Protein AF-A0A9W8K0U8-F1 (afdb_monomer_lite)

Foldseek 3Di:
DDDPHDAAEDDPPPDDDDDDDDDDPDVVVVVVVDVVLPPQWDKDKDWDFDQDPVVNDTDTDIDIDTHGPDDPVNGDDDDDDPVVVPDDDDDD

Sequence (92 aa):
MWGPYPALIKAPEELTMHGMIFLVMHEDELKRLIRYETENYRLEQTEITAFYSELSESTILPGYAFVWNGYPEVLQEGAFDPTQFKQGHGSG

Radius of gyration: 15.04 Å; chains: 1; bounding box: 35×39×35 Å

pLDDT: mean 72.83, std 13.89, range [36.41, 90.62]

Secondary structure (DSSP, 8-state):
-BSSSB------TT-----------SHHHHHHHHHHHTTTEEEEEEEEEEEETTTTEEEEEEEEEEEE-S-GGGPBP----GGGGG------

Organism: NCBI:txid84603

Structure (mmCIF, N/CA/C/O backbone):
data_AF-A0A9W8K0U8-F1
#
_entry.id   AF-A0A9W8K0U8-F1
#
loop_
_atom_site.group_PDB
_atom_site.id
_atom_site.type_symbol
_atom_site.label_atom_id
_atom_site.label_alt_id
_atom_site.label_comp_id
_atom_site.label_asym_id
_atom_site.label_entity_id
_atom_site.label_seq_id
_atom_site.pdbx_PDB_ins_code
_atom_site.Cartn_x
_atom_site.Cartn_y
_atom_site.Cartn_z
_atom_site.occupancy
_atom_site.B_iso_or_equiv
_atom_site.auth_seq_id
_atom_site.auth_comp_id
_atom_site.auth_asym_id
_atom_site.auth_atom_id
_atom_site.pdbx_PDB_model_num
ATOM 1 N N . MET A 1 1 ? 0.559 -6.037 13.622 1.00 55.75 1 MET A N 1
ATOM 2 C CA . MET A 1 1 ? -0.308 -6.864 14.493 1.00 55.75 1 MET A CA 1
ATOM 3 C C . MET A 1 1 ? -0.950 -7.954 13.645 1.00 55.75 1 MET A C 1
ATOM 5 O O . MET A 1 1 ? -0.995 -7.797 12.428 1.00 55.75 1 MET A O 1
ATOM 9 N N . TRP A 1 2 ? -1.384 -9.060 14.245 1.00 50.47 2 TRP A N 1
ATOM 10 C CA . TRP A 1 2 ? -1.763 -10.274 13.516 1.00 50.47 2 TRP A CA 1
ATOM 11 C C . TRP A 1 2 ? -3.202 -10.697 13.795 1.00 50.47 2 TRP A C 1
ATOM 13 O O . TRP A 1 2 ? -3.594 -10.833 14.949 1.00 50.47 2 TRP A O 1
ATOM 23 N N . GLY A 1 3 ? -3.967 -10.936 12.730 1.00 55.56 3 GLY A N 1
ATOM 24 C CA . GLY A 1 3 ? -5.121 -11.840 12.749 1.00 55.56 3 GLY A CA 1
ATOM 25 C C . GLY A 1 3 ? -4.685 -13.218 12.216 1.00 55.56 3 GLY A C 1
ATOM 26 O O . GLY A 1 3 ? -3.559 -13.632 12.488 1.00 55.56 3 GLY A O 1
ATOM 27 N N . PRO A 1 4 ? -5.488 -13.923 11.392 1.00 55.31 4 PRO A N 1
ATOM 28 C CA . PRO A 1 4 ? -5.009 -15.103 10.653 1.00 55.31 4 PRO A CA 1
ATOM 29 C C . PRO A 1 4 ? -3.940 -14.766 9.591 1.00 55.31 4 PRO A C 1
ATOM 31 O O . PRO A 1 4 ? -3.246 -15.659 9.115 1.00 55.31 4 PRO A O 1
ATOM 34 N N . TYR A 1 5 ? -3.795 -13.483 9.243 1.00 63.03 5 TYR A N 1
ATOM 35 C CA . TYR A 1 5 ? -2.782 -12.939 8.338 1.00 63.03 5 TYR A CA 1
ATOM 36 C C . TYR A 1 5 ? -2.196 -11.639 8.927 1.00 63.03 5 TYR A C 1
ATOM 38 O O . TYR A 1 5 ? -2.831 -11.025 9.798 1.00 63.03 5 TYR A O 1
ATOM 46 N N . PRO A 1 6 ? -0.996 -11.203 8.492 1.00 68.56 6 PRO A N 1
ATOM 47 C CA . PRO A 1 6 ? -0.422 -9.930 8.919 1.00 68.56 6 PRO A CA 1
ATOM 48 C C . PRO A 1 6 ? -1.352 -8.766 8.553 1.00 68.56 6 PRO A C 1
ATOM 50 O O . PRO A 1 6 ? -1.833 -8.687 7.425 1.00 68.56 6 PRO A O 1
ATOM 53 N N . ALA A 1 7 ? -1.587 -7.845 9.488 1.00 77.31 7 ALA A N 1
ATOM 54 C 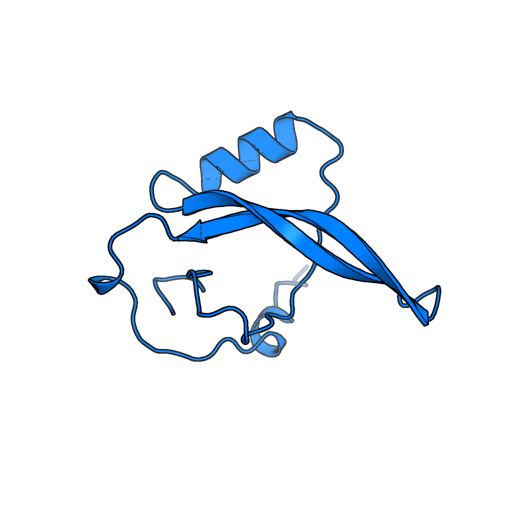CA . ALA A 1 7 ? -2.399 -6.656 9.254 1.00 77.31 7 ALA A CA 1
ATOM 55 C C . ALA A 1 7 ? -1.555 -5.383 9.396 1.00 77.31 7 ALA A C 1
ATOM 57 O O . ALA A 1 7 ? -0.869 -5.184 10.409 1.00 77.31 7 ALA A O 1
ATOM 58 N N . LEU A 1 8 ? -1.630 -4.509 8.385 1.00 80.12 8 LEU A N 1
ATOM 59 C CA . LEU A 1 8 ? -1.051 -3.173 8.447 1.00 80.12 8 LEU A CA 1
ATOM 60 C C . LEU A 1 8 ? -1.953 -2.294 9.316 1.00 80.12 8 LEU A C 1
ATOM 62 O O . LEU A 1 8 ? -3.114 -2.062 8.985 1.00 80.12 8 LEU A O 1
ATOM 66 N N . ILE A 1 9 ? -1.423 -1.824 10.440 1.00 79.69 9 ILE A N 1
ATOM 67 C CA . ILE A 1 9 ? -2.112 -0.904 11.347 1.00 79.69 9 ILE A CA 1
ATOM 68 C C . ILE A 1 9 ? -1.479 0.477 11.240 1.00 79.69 9 ILE A C 1
ATOM 70 O O . ILE A 1 9 ? -0.280 0.593 10.982 1.00 79.69 9 ILE A O 1
ATOM 74 N N . LYS A 1 10 ? -2.269 1.528 11.469 1.00 74.50 10 LYS A N 1
ATOM 75 C CA . LYS A 1 10 ? -1.702 2.868 11.622 1.00 74.50 10 LYS A CA 1
ATOM 76 C C . LYS A 1 10 ? -0.795 2.893 12.843 1.00 74.50 10 LYS A C 1
ATOM 78 O O . LYS A 1 10 ? -1.219 2.524 13.936 1.00 74.50 10 LYS A O 1
ATOM 83 N N . ALA A 1 11 ? 0.428 3.349 12.638 1.00 71.19 11 ALA A N 1
ATOM 84 C CA . ALA A 1 11 ? 1.405 3.570 13.685 1.00 71.19 11 ALA A CA 1
ATOM 85 C C . ALA A 1 11 ? 1.849 5.044 13.661 1.00 71.19 11 ALA A C 1
ATOM 87 O O . ALA A 1 11 ? 1.615 5.725 12.658 1.00 71.19 11 ALA A O 1
ATOM 88 N N . PRO A 1 12 ? 2.458 5.556 14.744 1.00 71.06 12 PRO A N 1
ATOM 89 C CA . PRO A 1 12 ? 3.151 6.841 14.711 1.00 71.06 12 PRO A CA 1
ATOM 90 C C . PRO A 1 12 ? 4.178 6.879 13.567 1.00 71.06 12 PRO A C 1
ATOM 92 O O . PRO A 1 12 ? 4.737 5.840 13.215 1.00 71.06 12 PRO A O 1
ATOM 95 N N . GLU A 1 13 ? 4.419 8.068 13.007 1.00 63.69 13 GLU A N 1
ATOM 96 C CA . GLU A 1 13 ? 5.130 8.322 11.733 1.00 63.69 13 GLU A CA 1
ATOM 97 C C . GLU A 1 13 ? 6.560 7.745 11.626 1.00 63.69 13 GLU A C 1
ATOM 99 O O . GLU A 1 13 ? 7.152 7.741 10.552 1.00 63.69 13 GLU A O 1
ATOM 104 N N . GLU A 1 14 ? 7.121 7.211 12.708 1.00 65.06 14 GLU A N 1
ATOM 105 C CA . GLU A 1 14 ? 8.514 6.758 12.797 1.00 65.06 14 GLU A CA 1
ATOM 106 C C . GLU A 1 14 ? 8.724 5.284 12.397 1.00 65.06 14 GLU A C 1
ATOM 108 O O . GLU A 1 14 ? 9.859 4.806 12.363 1.00 65.06 14 GLU A O 1
ATOM 113 N N . LEU A 1 15 ? 7.658 4.541 12.078 1.00 72.69 15 LEU A N 1
ATOM 114 C CA . LEU A 1 15 ? 7.746 3.118 11.737 1.00 72.69 15 LEU A CA 1
ATOM 115 C C . LEU A 1 15 ? 7.602 2.880 10.230 1.00 72.69 15 LEU A C 1
ATOM 117 O O . LEU A 1 15 ? 6.526 3.019 9.653 1.00 72.69 15 LEU A O 1
ATOM 121 N N . THR A 1 16 ? 8.701 2.459 9.598 1.00 75.31 16 THR A N 1
ATOM 122 C CA . THR A 1 16 ? 8.726 2.047 8.186 1.00 75.31 16 THR A CA 1
ATOM 123 C C . THR A 1 16 ? 8.488 0.544 8.058 1.00 75.31 16 THR A C 1
ATOM 125 O O . THR A 1 16 ? 9.114 -0.256 8.752 1.00 75.31 16 THR A O 1
ATOM 128 N N . MET A 1 17 ? 7.612 0.150 7.132 1.00 78.69 17 MET A N 1
ATOM 129 C CA . MET A 1 17 ? 7.359 -1.249 6.781 1.00 78.69 17 MET A CA 1
ATOM 130 C C . MET A 1 17 ? 8.015 -1.590 5.443 1.00 78.69 17 MET A C 1
ATOM 132 O O . MET A 1 17 ? 7.804 -0.903 4.446 1.00 78.69 17 MET A O 1
ATOM 136 N N . HIS A 1 18 ? 8.773 -2.686 5.406 1.00 82.75 18 HIS A N 1
ATOM 137 C CA . HIS A 1 18 ? 9.318 -3.230 4.164 1.00 82.75 18 HIS A CA 1
ATOM 138 C C . HIS A 1 18 ? 8.362 -4.264 3.568 1.00 82.75 18 HIS A C 1
ATOM 140 O O . HIS A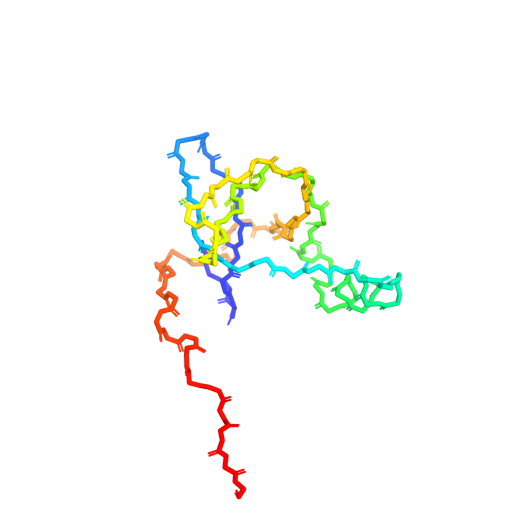 1 18 ? 7.863 -5.145 4.271 1.00 82.75 18 HIS A O 1
ATOM 146 N N . GLY A 1 19 ? 8.134 -4.177 2.260 1.00 84.06 19 GLY A N 1
ATOM 147 C CA . GLY A 1 19 ? 7.231 -5.066 1.540 1.00 84.06 19 GLY A CA 1
ATOM 148 C C . GLY A 1 19 ? 7.537 -5.115 0.049 1.00 84.06 19 GLY A C 1
ATOM 149 O O . GLY A 1 19 ? 8.612 -4.714 -0.395 1.00 84.06 19 GLY A O 1
ATOM 150 N N . MET A 1 20 ? 6.578 -5.621 -0.720 1.00 82.50 20 MET A N 1
ATOM 151 C CA . MET A 1 20 ? 6.622 -5.638 -2.180 1.00 82.50 20 MET A CA 1
ATOM 152 C C . MET A 1 20 ? 5.488 -4.783 -2.734 1.00 82.50 20 MET A C 1
ATOM 154 O O . MET A 1 20 ? 4.400 -4.744 -2.160 1.00 82.50 20 MET A O 1
ATOM 158 N N . ILE A 1 21 ? 5.750 -4.121 -3.856 1.00 84.31 21 ILE A N 1
ATOM 159 C CA . ILE A 1 21 ? 4.747 -3.367 -4.603 1.00 84.31 21 ILE A CA 1
ATOM 160 C C . ILE A 1 21 ? 4.271 -4.179 -5.801 1.00 84.31 21 ILE A C 1
ATOM 162 O O . ILE A 1 21 ? 5.052 -4.886 -6.436 1.00 84.31 21 ILE A O 1
ATOM 166 N N . PHE A 1 22 ? 2.991 -4.047 -6.121 1.00 83.62 22 PHE A N 1
ATOM 167 C CA . PHE A 1 22 ? 2.402 -4.598 -7.332 1.00 83.62 22 PHE A CA 1
ATOM 168 C C . PHE A 1 22 ? 1.764 -3.462 -8.126 1.00 83.62 22 PHE A C 1
ATOM 170 O O . PHE A 1 22 ? 0.956 -2.702 -7.590 1.00 83.62 22 PHE A O 1
ATOM 177 N N . LEU A 1 23 ? 2.141 -3.342 -9.399 1.00 84.56 23 LEU A N 1
ATOM 178 C CA . LEU A 1 23 ? 1.530 -2.381 -10.305 1.00 84.56 23 LEU A CA 1
ATOM 179 C C . LEU A 1 23 ? 0.218 -2.964 -10.827 1.00 84.56 23 LEU A C 1
ATOM 181 O O . LEU A 1 23 ? 0.220 -3.932 -11.582 1.00 84.56 23 LEU A O 1
ATOM 185 N N . VAL A 1 24 ? -0.893 -2.354 -10.428 1.00 82.69 24 VAL A N 1
ATOM 186 C CA . VAL A 1 24 ? -2.215 -2.712 -10.936 1.00 82.69 24 VAL A CA 1
ATOM 187 C C . VAL A 1 24 ? -2.397 -2.090 -12.318 1.00 82.69 24 VAL A C 1
ATOM 189 O O . VAL A 1 24 ? -2.412 -0.867 -12.449 1.00 82.69 24 VAL A O 1
ATOM 192 N N . MET A 1 25 ? -2.532 -2.930 -13.342 1.00 83.56 25 MET A N 1
ATOM 193 C CA . MET A 1 25 ? -2.654 -2.487 -14.736 1.00 83.56 25 MET A CA 1
ATOM 194 C C . MET A 1 25 ? -4.118 -2.385 -15.169 1.00 83.56 25 MET A C 1
ATOM 196 O O . MET A 1 25 ? -4.448 -1.606 -16.066 1.00 83.56 25 MET A O 1
ATOM 200 N N . HIS A 1 26 ? -5.003 -3.152 -14.523 1.00 85.31 26 HIS A N 1
ATOM 201 C CA . HIS A 1 26 ? -6.418 -3.219 -14.8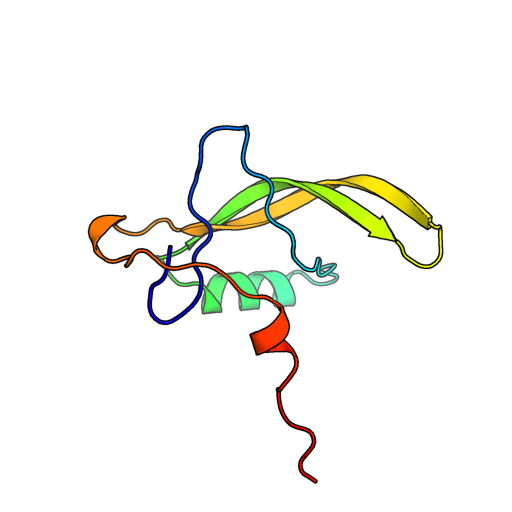67 1.00 85.31 26 HIS A CA 1
ATOM 202 C C . HIS A 1 26 ? -7.323 -3.013 -13.650 1.00 85.31 26 HIS A C 1
ATOM 204 O O . HIS A 1 26 ? -7.089 -3.540 -12.565 1.00 85.31 26 HIS A O 1
ATOM 210 N N . GLU A 1 27 ? -8.428 -2.293 -13.844 1.00 81.94 27 GLU A N 1
ATOM 211 C CA . GLU A 1 27 ? -9.400 -2.018 -12.777 1.00 81.94 27 GLU A CA 1
ATOM 212 C C . GLU A 1 27 ? -10.015 -3.303 -12.189 1.00 81.94 27 GLU A C 1
ATOM 214 O O . GLU A 1 27 ? -10.335 -3.361 -11.002 1.00 81.94 27 GLU A O 1
ATOM 219 N N . ASP A 1 28 ? -10.136 -4.362 -12.992 1.00 82.62 28 ASP A N 1
ATOM 220 C CA . ASP A 1 28 ? -10.647 -5.659 -12.538 1.00 82.62 28 ASP A CA 1
ATOM 221 C C . ASP A 1 28 ? -9.716 -6.342 -11.524 1.00 82.62 28 ASP A C 1
ATOM 223 O O . ASP A 1 28 ? -10.189 -7.027 -10.613 1.00 82.62 28 ASP A O 1
ATOM 227 N N . GLU A 1 29 ? -8.404 -6.113 -11.622 1.00 78.06 29 GLU A N 1
ATOM 228 C CA . GLU A 1 29 ? -7.430 -6.581 -10.632 1.00 78.06 29 GLU A CA 1
ATOM 229 C C . GLU A 1 29 ? -7.640 -5.845 -9.304 1.00 78.06 29 GLU A C 1
ATOM 231 O O . GLU A 1 29 ? -7.707 -6.483 -8.253 1.00 78.06 29 GLU A O 1
ATOM 236 N N . LEU A 1 30 ? -7.858 -4.523 -9.348 1.00 78.06 30 LEU A N 1
ATOM 237 C CA . LEU A 1 30 ? -8.167 -3.726 -8.157 1.00 78.06 30 LEU A CA 1
ATOM 238 C C . LEU A 1 30 ? -9.479 -4.170 -7.503 1.00 78.06 30 LEU A C 1
ATOM 240 O O . LEU A 1 30 ? -9.531 -4.384 -6.293 1.00 78.06 30 LEU A O 1
ATOM 244 N N . LYS A 1 31 ? -10.538 -4.360 -8.296 1.00 78.62 31 LYS A N 1
ATOM 245 C CA . LYS A 1 31 ? -11.838 -4.857 -7.815 1.00 78.62 31 LYS A CA 1
ATOM 246 C C . LYS A 1 31 ? -11.704 -6.218 -7.145 1.00 78.62 31 LYS A C 1
ATOM 248 O O . LYS A 1 31 ? -12.344 -6.471 -6.123 1.00 78.62 31 LYS A O 1
ATOM 253 N N . ARG A 1 32 ? -10.868 -7.096 -7.704 1.00 79.56 32 ARG A N 1
ATOM 254 C CA . ARG A 1 32 ? -10.590 -8.409 -7.127 1.00 79.56 32 ARG A CA 1
ATOM 255 C C . ARG A 1 32 ? -9.853 -8.286 -5.794 1.00 79.56 32 ARG A C 1
ATOM 257 O O . ARG A 1 32 ? -10.266 -8.948 -4.847 1.00 79.56 32 ARG A O 1
ATOM 264 N N . LEU A 1 33 ? -8.840 -7.423 -5.705 1.00 74.81 33 LEU A N 1
ATOM 265 C CA . LEU A 1 33 ? -8.121 -7.142 -4.457 1.00 74.81 33 LEU A CA 1
ATOM 266 C C . LEU A 1 33 ? -9.069 -6.607 -3.375 1.00 74.81 33 LEU A C 1
ATOM 268 O O . LEU A 1 33 ? -9.149 -7.184 -2.297 1.00 74.81 33 LEU A O 1
ATOM 272 N N . ILE A 1 34 ? -9.883 -5.597 -3.694 1.00 74.25 34 ILE A N 1
ATOM 273 C CA . ILE A 1 34 ? -10.875 -5.032 -2.762 1.00 74.25 34 ILE A CA 1
ATOM 274 C C . ILE A 1 34 ? -11.857 -6.106 -2.275 1.00 74.25 34 ILE A C 1
ATOM 276 O O . ILE A 1 34 ? -12.200 -6.157 -1.097 1.00 74.25 34 ILE A O 1
ATOM 280 N N . ARG A 1 35 ? -12.305 -6.995 -3.170 1.00 72.44 35 ARG A N 1
ATOM 281 C CA . ARG A 1 35 ? -13.243 -8.066 -2.817 1.00 72.44 35 ARG A CA 1
ATOM 282 C C . ARG A 1 35 ? -12.635 -9.107 -1.871 1.00 72.44 35 ARG A C 1
ATOM 284 O O . ARG A 1 35 ? -13.374 -9.646 -1.050 1.00 72.44 35 ARG A O 1
ATOM 291 N N . TYR A 1 36 ? -11.341 -9.408 -1.992 1.00 62.62 36 TYR A N 1
ATOM 292 C CA . TYR A 1 36 ? -10.658 -10.348 -1.094 1.00 62.62 36 TYR A CA 1
ATOM 293 C C . TYR A 1 36 ? -10.428 -9.772 0.302 1.00 62.62 36 TYR A C 1
ATOM 295 O O . TYR A 1 36 ? -10.480 -10.519 1.273 1.00 62.62 36 TYR A O 1
ATOM 303 N N . GLU A 1 37 ? -10.215 -8.464 0.396 1.00 63.75 37 GLU A N 1
ATOM 304 C CA . GLU A 1 37 ? -9.850 -7.784 1.642 1.00 63.75 37 GLU A CA 1
ATOM 305 C C . GLU A 1 37 ? -11.063 -7.516 2.561 1.00 63.75 37 GLU A C 1
ATOM 307 O O . GLU A 1 37 ? -10.911 -7.269 3.756 1.00 63.75 37 GLU A O 1
ATOM 312 N N . THR A 1 38 ? -12.293 -7.730 2.069 1.00 66.75 38 THR A N 1
ATOM 313 C CA . THR A 1 38 ? -13.556 -7.661 2.844 1.00 66.75 38 THR A CA 1
ATOM 314 C C . THR A 1 38 ? -13.752 -6.321 3.585 1.00 66.75 38 THR A C 1
ATOM 316 O O . THR A 1 38 ? -13.093 -5.335 3.282 1.00 66.75 38 THR A O 1
ATOM 319 N N . GLU A 1 39 ? -14.682 -6.243 4.547 1.00 67.75 39 GLU A N 1
ATOM 320 C CA . GLU A 1 39 ? -14.929 -5.029 5.356 1.00 67.75 39 GLU A CA 1
ATOM 321 C C . GLU A 1 39 ? -13.828 -4.748 6.397 1.00 67.75 39 GLU A C 1
ATOM 323 O O . GLU A 1 39 ? -13.775 -3.665 6.986 1.00 67.75 39 GLU A O 1
ATOM 328 N N . ASN A 1 40 ? -12.940 -5.718 6.633 1.00 70.31 40 ASN A N 1
ATOM 329 C CA . ASN A 1 40 ? -11.922 -5.639 7.681 1.00 70.31 40 ASN A CA 1
ATOM 330 C C . ASN A 1 40 ? -10.711 -4.787 7.295 1.00 70.31 40 ASN A C 1
ATOM 332 O O . ASN A 1 40 ? -9.932 -4.413 8.172 1.00 70.31 40 ASN A O 1
ATOM 336 N N . TYR A 1 41 ? -10.562 -4.455 6.015 1.00 77.00 41 TYR A N 1
ATOM 337 C CA . TYR A 1 41 ? -9.485 -3.619 5.508 1.00 77.00 41 TYR A CA 1
ATOM 338 C C . TYR A 1 41 ? -10.054 -2.522 4.614 1.00 77.00 41 TYR A C 1
ATOM 340 O O . TYR A 1 41 ? -11.028 -2.714 3.890 1.00 77.00 41 TYR A O 1
ATOM 348 N N . ARG A 1 42 ? -9.424 -1.351 4.652 1.00 82.88 42 ARG A N 1
ATOM 349 C CA . ARG A 1 42 ? -9.729 -0.245 3.745 1.00 82.88 42 ARG A CA 1
ATOM 350 C C . ARG A 1 42 ? -8.518 0.082 2.895 1.00 82.88 42 ARG A C 1
ATOM 352 O O . ARG A 1 42 ? -7.383 -0.017 3.356 1.00 82.88 42 ARG A O 1
ATOM 359 N N . LEU A 1 43 ? -8.775 0.520 1.671 1.00 85.44 43 LEU A N 1
ATOM 360 C CA . LEU A 1 43 ? -7.738 1.056 0.807 1.00 85.44 43 LEU A CA 1
ATOM 361 C C . LEU A 1 43 ? -7.380 2.467 1.288 1.00 85.44 43 LEU A C 1
ATOM 363 O O . LEU A 1 43 ? -8.250 3.334 1.367 1.00 85.44 43 LEU A O 1
ATOM 367 N N . GLU A 1 44 ? -6.116 2.697 1.624 1.00 86.38 44 GLU A N 1
ATOM 368 C CA . GLU A 1 44 ? -5.624 3.996 2.074 1.00 86.38 44 GLU A CA 1
ATOM 369 C C . GLU A 1 44 ? -4.450 4.444 1.202 1.00 86.38 44 GLU A C 1
ATOM 371 O O . GLU A 1 44 ? -3.565 3.648 0.880 1.00 86.38 44 GLU A O 1
ATOM 376 N N . GLN A 1 45 ? -4.467 5.713 0.787 1.00 87.81 45 GLN A N 1
ATOM 377 C CA . GLN A 1 45 ? -3.372 6.296 0.019 1.00 87.81 45 GLN A CA 1
ATOM 378 C C . GLN A 1 45 ? -2.158 6.490 0.933 1.00 87.81 45 GLN A C 1
ATOM 380 O O . GLN A 1 45 ? -2.288 6.994 2.047 1.00 87.81 45 GLN A O 1
ATOM 385 N N . THR A 1 46 ? -0.980 6.098 0.461 1.00 87.56 46 THR A N 1
ATOM 386 C CA . THR A 1 46 ? 0.270 6.178 1.221 1.00 87.56 46 THR A CA 1
ATOM 387 C C . THR A 1 46 ? 1.446 6.504 0.305 1.00 87.56 46 THR A C 1
ATOM 389 O O . THR A 1 46 ? 1.371 6.306 -0.911 1.00 87.56 46 THR A O 1
ATOM 392 N N . GLU A 1 47 ? 2.524 7.027 0.880 1.00 89.88 47 GLU A N 1
ATOM 393 C CA . GLU A 1 47 ? 3.784 7.229 0.171 1.00 89.88 47 GLU A CA 1
ATOM 394 C C . GLU A 1 47 ? 4.607 5.945 0.222 1.00 89.88 47 GLU A C 1
ATOM 396 O O . GLU A 1 47 ? 4.807 5.352 1.281 1.00 89.88 47 GLU A O 1
ATOM 401 N N . ILE A 1 48 ? 5.089 5.508 -0.938 1.00 89.44 48 ILE A N 1
ATOM 402 C CA . ILE A 1 48 ? 5.895 4.302 -1.064 1.00 89.44 48 ILE A CA 1
ATOM 403 C C . ILE A 1 48 ? 7.269 4.678 -1.594 1.00 89.44 48 ILE A C 1
ATOM 405 O O . ILE A 1 48 ? 7.397 5.215 -2.694 1.00 89.44 48 ILE A O 1
ATOM 409 N N . THR A 1 49 ? 8.306 4.325 -0.841 1.00 90.56 49 THR A N 1
ATOM 410 C CA . THR A 1 49 ? 9.689 4.356 -1.322 1.00 90.56 49 THR A CA 1
ATOM 411 C C . THR A 1 49 ? 9.968 3.064 -2.088 1.00 90.56 49 THR A C 1
ATOM 413 O O . THR A 1 49 ? 10.293 2.031 -1.501 1.00 90.56 49 THR A O 1
ATOM 416 N N . ALA A 1 50 ? 9.805 3.105 -3.409 1.00 86.38 50 ALA A N 1
ATOM 417 C CA . ALA A 1 50 ? 10.051 1.974 -4.295 1.00 86.38 50 ALA A CA 1
ATOM 418 C 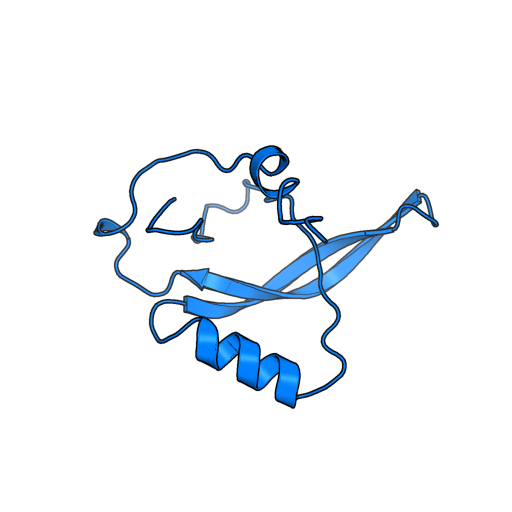C . ALA A 1 50 ? 11.548 1.855 -4.603 1.00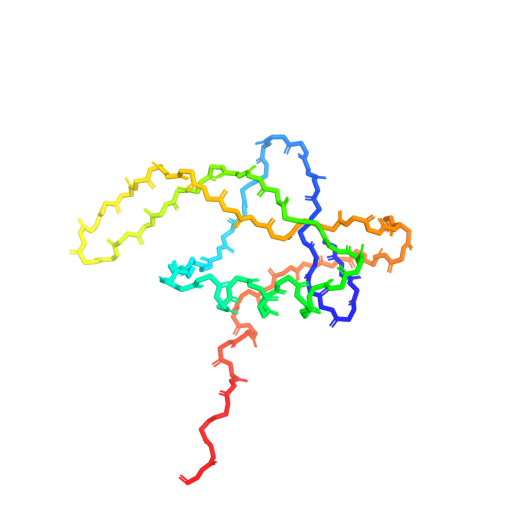 86.38 50 ALA A C 1
ATOM 420 O O . ALA A 1 50 ? 12.143 2.801 -5.114 1.00 86.38 50 ALA A O 1
ATOM 421 N N . PHE A 1 51 ? 12.149 0.698 -4.316 1.00 85.25 51 PHE A N 1
ATOM 422 C CA . PHE A 1 51 ? 13.536 0.394 -4.673 1.00 85.25 51 PHE A CA 1
ATOM 423 C C . PHE A 1 51 ? 13.581 -0.478 -5.929 1.00 85.25 51 PHE A C 1
ATOM 425 O O . PHE A 1 51 ? 13.041 -1.586 -5.936 1.00 85.25 51 PHE A O 1
ATOM 432 N N . TYR A 1 52 ? 14.255 0.003 -6.972 1.00 79.81 52 TYR A N 1
ATOM 433 C CA . TYR A 1 52 ? 14.438 -0.730 -8.222 1.00 79.81 52 TYR A CA 1
ATOM 434 C C . TYR A 1 52 ? 15.855 -1.296 -8.260 1.00 79.81 52 TYR A C 1
ATOM 436 O O . TYR A 1 52 ? 16.820 -0.565 -8.483 1.00 79.81 52 TYR A O 1
ATOM 444 N N . SER A 1 53 ? 15.995 -2.610 -8.058 1.00 78.38 53 SER A N 1
ATOM 445 C CA . SER A 1 53 ? 17.307 -3.274 -8.002 1.00 78.38 53 SER A CA 1
ATOM 446 C C . SER A 1 53 ? 18.138 -3.074 -9.268 1.00 78.38 53 SER A C 1
ATOM 448 O O . SER A 1 53 ? 19.360 -3.011 -9.194 1.00 78.38 53 SER A O 1
ATOM 450 N N . GLU A 1 54 ? 17.478 -2.951 -10.419 1.00 82.50 54 GLU A N 1
ATOM 451 C CA . GLU A 1 54 ? 18.126 -2.734 -11.717 1.00 82.50 54 GLU A CA 1
ATOM 452 C C . GLU A 1 54 ? 18.757 -1.343 -11.835 1.00 82.50 54 GLU A C 1
ATOM 454 O O . GLU A 1 54 ? 19.756 -1.177 -12.528 1.00 82.50 54 GLU A O 1
ATOM 459 N N . LEU A 1 55 ? 18.192 -0.355 -11.137 1.00 79.62 55 LEU A N 1
ATOM 460 C CA . LEU A 1 55 ? 18.619 1.042 -11.195 1.00 79.62 55 LEU A CA 1
ATOM 461 C C . LEU A 1 55 ? 19.478 1.436 -9.988 1.00 79.62 55 LEU A C 1
ATOM 463 O O . LEU A 1 55 ? 20.107 2.485 -10.013 1.00 79.62 55 LEU A O 1
ATOM 467 N N . SER A 1 56 ? 19.526 0.604 -8.937 1.00 84.12 56 SER A N 1
ATOM 468 C CA . SER A 1 56 ? 20.155 0.936 -7.645 1.00 84.12 56 SER A CA 1
ATOM 469 C C . SER A 1 56 ? 19.666 2.269 -7.057 1.00 84.12 56 SER A C 1
ATOM 471 O O . SER A 1 56 ? 20.357 2.908 -6.267 1.00 84.12 56 SER A O 1
ATOM 473 N N . GLU A 1 57 ? 18.450 2.668 -7.427 1.00 83.75 57 GLU A N 1
ATOM 474 C CA . GLU A 1 57 ? 17.819 3.929 -7.064 1.00 83.75 57 GLU A CA 1
ATOM 475 C C . GLU A 1 57 ? 16.463 3.671 -6.404 1.00 83.75 57 GLU A C 1
ATOM 477 O O . GLU A 1 57 ? 15.787 2.663 -6.653 1.00 83.75 57 GLU A O 1
ATOM 482 N N . SER A 1 58 ? 16.069 4.610 -5.544 1.00 88.00 58 SER A N 1
ATOM 483 C CA . SER A 1 58 ? 14.763 4.626 -4.898 1.00 88.00 58 SER A CA 1
ATOM 484 C C . SER A 1 58 ? 13.943 5.820 -5.359 1.00 88.00 58 SER A C 1
ATOM 486 O O . SER A 1 58 ? 14.464 6.931 -5.452 1.00 88.00 58 SER A O 1
ATOM 488 N N . THR A 1 59 ? 12.648 5.622 -5.573 1.00 89.69 59 THR A N 1
ATOM 489 C CA . THR A 1 59 ? 11.717 6.695 -5.937 1.00 89.69 59 THR A CA 1
ATOM 490 C C . THR A 1 59 ? 10.544 6.712 -4.971 1.00 89.69 59 THR A C 1
ATOM 492 O O . THR A 1 59 ? 10.002 5.661 -4.637 1.00 89.69 59 THR A O 1
ATOM 495 N N . ILE A 1 60 ? 10.147 7.908 -4.533 1.00 90.62 60 ILE A N 1
ATOM 496 C CA . ILE A 1 60 ? 8.936 8.103 -3.734 1.00 90.62 60 ILE A CA 1
ATOM 497 C C . ILE A 1 60 ? 7.757 8.221 -4.693 1.00 90.62 60 ILE A C 1
ATOM 499 O O . ILE A 1 60 ? 7.763 9.060 -5.595 1.00 90.62 60 ILE A O 1
ATOM 503 N N . LEU A 1 61 ? 6.762 7.360 -4.514 1.00 90.06 61 LEU A N 1
ATOM 504 C CA . LEU A 1 61 ? 5.581 7.286 -5.362 1.00 90.06 61 LEU A CA 1
ATOM 505 C C . LEU A 1 61 ? 4.317 7.272 -4.496 1.00 90.06 61 LEU A C 1
ATOM 507 O O . LEU A 1 61 ? 4.304 6.608 -3.455 1.00 90.06 61 LEU A O 1
ATOM 511 N N . PRO A 1 62 ? 3.234 7.947 -4.916 1.00 89.75 62 PRO A N 1
ATOM 512 C CA . PRO A 1 62 ? 1.934 7.728 -4.307 1.00 89.75 62 PRO A CA 1
ATOM 513 C C . PRO A 1 62 ? 1.446 6.322 -4.665 1.00 89.75 62 PRO A C 1
ATOM 515 O O . PRO A 1 62 ? 1.509 5.898 -5.819 1.00 89.75 62 PRO A O 1
ATOM 518 N N . GLY A 1 63 ? 0.926 5.607 -3.678 1.00 88.81 63 GLY A N 1
ATOM 519 C CA . GLY A 1 63 ? 0.327 4.297 -3.873 1.00 88.81 63 GLY A CA 1
ATOM 520 C C . GLY A 1 63 ? -0.809 4.052 -2.899 1.00 88.81 63 GLY A C 1
ATOM 521 O O . GLY A 1 63 ? -1.250 4.951 -2.183 1.00 88.81 63 GLY A O 1
ATOM 522 N N . TYR A 1 64 ? -1.284 2.813 -2.882 1.00 88.00 64 TYR A N 1
ATOM 523 C CA . TYR A 1 64 ? -2.346 2.380 -1.989 1.00 88.00 64 TYR A CA 1
ATOM 524 C C . TYR A 1 64 ? -1.899 1.162 -1.195 1.00 88.00 64 TYR A C 1
ATOM 526 O O . TYR A 1 64 ? -1.236 0.274 -1.730 1.00 88.00 64 TYR A O 1
ATOM 534 N N . ALA A 1 65 ? -2.311 1.108 0.066 1.00 87.31 65 ALA A N 1
ATOM 535 C CA . ALA A 1 65 ? -2.153 -0.055 0.921 1.00 87.31 65 ALA A CA 1
ATOM 536 C C . ALA A 1 65 ? -3.500 -0.433 1.544 1.00 87.31 65 ALA A C 1
ATOM 538 O O . ALA A 1 65 ? -4.339 0.429 1.813 1.00 87.31 65 ALA A O 1
ATOM 539 N N . PHE A 1 66 ? -3.699 -1.727 1.793 1.00 84.12 66 PHE A N 1
ATOM 540 C CA . PHE A 1 66 ? -4.817 -2.205 2.598 1.00 84.12 66 PHE A CA 1
ATOM 541 C C . PHE A 1 66 ? -4.456 -2.067 4.073 1.00 84.12 66 PHE A C 1
ATOM 543 O O . PHE A 1 66 ? -3.558 -2.738 4.582 1.00 84.12 66 PHE A O 1
ATOM 550 N N . VAL A 1 67 ? -5.144 -1.155 4.751 1.00 84.19 67 VAL A N 1
ATOM 551 C CA . VAL A 1 67 ? -4.957 -0.868 6.172 1.00 84.19 67 VAL A CA 1
ATOM 552 C C . VAL A 1 67 ? -6.109 -1.490 6.942 1.00 84.19 67 VAL A C 1
ATOM 554 O O . VAL A 1 67 ? -7.265 -1.394 6.527 1.00 84.19 67 VAL A O 1
ATOM 557 N N . TRP A 1 68 ? -5.799 -2.111 8.075 1.00 81.12 68 TRP A N 1
ATOM 558 C CA . TRP A 1 68 ? -6.796 -2.684 8.968 1.00 81.12 68 TRP A CA 1
ATOM 559 C C . TRP A 1 68 ? -7.835 -1.633 9.379 1.00 81.12 68 TRP A C 1
ATOM 561 O O . TRP A 1 68 ? -7.497 -0.561 9.885 1.00 81.12 68 TRP A O 1
ATOM 571 N N . ASN A 1 69 ? -9.104 -1.961 9.157 1.00 80.44 69 ASN A N 1
ATOM 572 C CA . ASN A 1 69 ? -10.275 -1.139 9.454 1.00 80.44 69 ASN A CA 1
ATOM 573 C C . ASN A 1 69 ? -11.221 -1.805 10.477 1.00 80.44 69 ASN A C 1
ATOM 575 O O . ASN A 1 69 ? -12.244 -1.226 10.831 1.00 80.44 69 ASN A O 1
ATOM 579 N N . GLY A 1 70 ? -10.891 -3.013 10.948 1.00 75.19 70 GLY A N 1
ATOM 580 C CA . GLY A 1 70 ? -11.616 -3.706 12.013 1.00 75.19 70 GLY A CA 1
ATOM 581 C C . GLY A 1 70 ? -11.212 -3.258 13.424 1.00 75.19 70 GLY A C 1
ATOM 582 O O . GLY A 1 70 ? -10.372 -2.377 13.618 1.00 75.19 70 GLY A O 1
ATOM 583 N N . TYR A 1 71 ? -11.775 -3.911 14.442 1.00 70.50 71 TYR A N 1
ATOM 584 C CA . TYR A 1 71 ? -11.438 -3.637 15.842 1.00 70.50 71 TYR A CA 1
ATOM 585 C C . TYR A 1 71 ? -9.973 -4.016 16.143 1.00 70.50 71 TYR A C 1
ATOM 587 O O . TYR A 1 71 ? -9.573 -5.142 15.856 1.00 70.50 71 TYR A O 1
ATOM 595 N N . PRO A 1 72 ? -9.144 -3.127 16.718 1.00 67.06 72 PRO A N 1
ATOM 596 C CA . PRO A 1 72 ? -7.750 -3.453 17.048 1.00 67.06 72 PRO A CA 1
ATOM 597 C C . PRO A 1 72 ? -7.613 -4.618 18.037 1.00 67.06 72 PRO A C 1
ATOM 599 O O . PRO A 1 72 ? -6.635 -5.353 17.994 1.00 67.06 72 PRO A O 1
ATOM 602 N N . GLU A 1 73 ? -8.618 -4.803 18.893 1.00 67.38 73 GLU A N 1
ATOM 603 C CA . GLU A 1 73 ? -8.684 -5.810 19.959 1.00 67.38 73 GLU A CA 1
ATOM 604 C C . GLU A 1 73 ? -8.715 -7.257 19.447 1.00 67.38 73 GLU A C 1
ATOM 606 O O . GLU A 1 73 ? -8.397 -8.177 20.197 1.00 67.38 73 GLU A O 1
ATOM 611 N N . VAL A 1 74 ? -9.085 -7.476 18.177 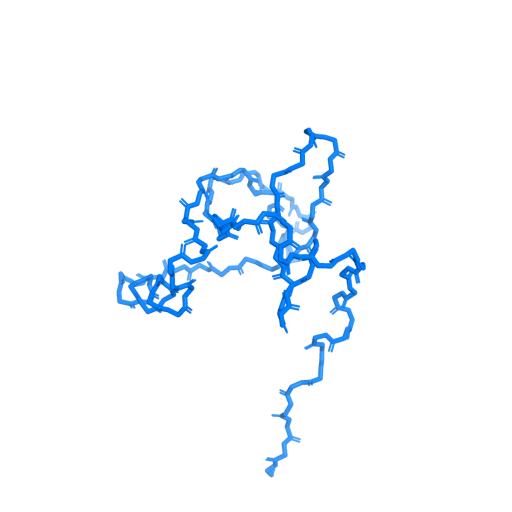1.00 65.62 74 VAL A N 1
ATOM 612 C CA . VAL A 1 74 ? -9.051 -8.819 17.572 1.00 65.62 74 VAL A CA 1
ATOM 613 C C . VAL A 1 74 ? -7.677 -9.181 17.005 1.00 65.62 74 VAL A C 1
ATOM 615 O O . VAL A 1 74 ? -7.478 -10.313 16.565 1.00 65.62 74 VAL A O 1
ATOM 618 N N . LEU A 1 75 ? -6.734 -8.235 16.997 1.00 62.00 75 LEU A N 1
ATOM 619 C CA . LEU A 1 75 ? -5.373 -8.463 16.539 1.00 62.00 75 LEU A CA 1
ATOM 620 C C . LEU A 1 75 ? -4.477 -8.830 17.727 1.00 62.00 75 LEU A C 1
ATOM 622 O O . LEU A 1 75 ? -4.464 -8.152 18.749 1.00 62.00 75 LEU A O 1
ATOM 626 N N . GLN A 1 76 ? -3.693 -9.894 17.577 1.00 59.09 76 GLN A N 1
ATOM 627 C CA . GLN A 1 76 ? -2.673 -10.290 18.542 1.00 59.09 76 GLN A CA 1
ATOM 628 C C . GLN A 1 76 ? -1.327 -9.631 18.214 1.00 59.09 76 GLN A C 1
ATOM 630 O O . GLN A 1 76 ? -0.990 -9.359 17.053 1.00 59.09 76 GLN A O 1
ATOM 635 N N . GLU A 1 77 ? -0.541 -9.357 19.252 1.00 56.69 77 GLU A N 1
ATOM 636 C CA . GLU A 1 77 ? 0.812 -8.831 19.110 1.00 56.69 77 GLU A CA 1
ATOM 637 C C . GLU A 1 77 ? 1.737 -9.908 18.517 1.00 56.69 77 GLU A C 1
ATOM 639 O O . GLU A 1 77 ? 1.760 -11.052 18.964 1.00 56.69 77 GLU A O 1
ATOM 644 N N . GLY A 1 78 ? 2.484 -9.555 17.472 1.00 58.38 78 GLY A N 1
ATOM 645 C CA . GLY A 1 78 ? 3.412 -10.458 16.792 1.00 58.38 78 GLY A CA 1
ATOM 646 C C . GLY A 1 78 ? 4.254 -9.706 15.761 1.00 58.38 78 GLY A C 1
ATOM 647 O O . GLY A 1 78 ? 3.846 -8.647 15.275 1.00 58.38 78 GLY A O 1
ATOM 648 N N . ALA A 1 79 ? 5.413 -10.254 15.389 1.00 55.50 79 ALA A N 1
ATOM 649 C CA . ALA A 1 79 ? 6.377 -9.626 14.478 1.00 55.50 79 ALA A CA 1
ATOM 650 C C . ALA A 1 79 ? 6.326 -10.246 13.071 1.00 55.50 79 ALA A C 1
ATOM 652 O O . ALA A 1 79 ? 6.380 -11.466 12.949 1.00 55.50 79 ALA A O 1
ATOM 653 N N . PHE A 1 80 ? 6.223 -9.413 12.025 1.00 54.66 80 PHE A N 1
ATOM 654 C CA . PHE A 1 80 ? 6.265 -9.835 10.616 1.00 54.66 80 PHE A CA 1
ATOM 655 C C . PHE A 1 80 ? 7.682 -10.222 10.191 1.00 54.66 80 PHE A C 1
ATOM 657 O O . PHE A 1 80 ? 8.579 -9.383 10.201 1.00 54.66 80 PHE A O 1
ATOM 664 N N . ASP A 1 81 ? 7.861 -11.484 9.795 1.00 57.59 81 ASP A N 1
ATOM 665 C CA . ASP A 1 81 ? 9.089 -11.989 9.184 1.00 57.59 81 ASP A CA 1
ATOM 666 C C . ASP A 1 81 ? 8.852 -12.289 7.688 1.00 57.59 81 ASP A C 1
ATOM 668 O O . ASP A 1 81 ? 8.270 -13.325 7.342 1.00 57.59 81 ASP A O 1
ATOM 672 N N . PRO A 1 82 ? 9.305 -11.413 6.772 1.00 56.19 82 PRO A N 1
ATOM 673 C CA . PRO A 1 82 ? 9.129 -11.599 5.333 1.00 56.19 82 PRO A CA 1
ATOM 674 C C . PRO A 1 82 ? 9.876 -12.820 4.769 1.00 56.19 82 PRO A C 1
ATOM 676 O O . PRO A 1 82 ? 9.598 -13.232 3.641 1.00 56.19 82 PRO A O 1
ATOM 679 N N . THR A 1 83 ? 10.802 -13.436 5.515 1.00 60.75 83 THR A N 1
ATOM 680 C CA . THR A 1 83 ? 11.491 -14.657 5.064 1.00 60.75 83 THR A CA 1
ATOM 681 C C . THR A 1 83 ? 10.576 -15.884 5.068 1.00 60.75 83 THR A C 1
ATOM 683 O O . THR A 1 83 ? 10.779 -16.796 4.265 1.00 60.75 83 THR A O 1
ATOM 686 N N . GLN A 1 84 ? 9.511 -15.876 5.878 1.00 57.03 84 GLN A N 1
ATOM 687 C CA . GLN A 1 84 ? 8.551 -16.982 5.980 1.00 57.03 84 GLN A CA 1
ATOM 688 C C . GLN A 1 84 ? 7.601 -17.070 4.776 1.00 57.03 84 GLN A C 1
ATOM 690 O O . GLN A 1 84 ? 7.061 -18.134 4.490 1.00 57.03 84 GLN A O 1
ATOM 695 N N . PHE A 1 85 ? 7.447 -15.985 4.010 1.00 53.84 85 PHE A N 1
ATOM 696 C CA . PHE A 1 85 ? 6.624 -15.963 2.794 1.00 53.84 85 PHE A CA 1
ATOM 697 C C . PHE A 1 85 ? 7.327 -16.550 1.559 1.00 53.84 85 PHE A C 1
ATOM 699 O O . PHE A 1 85 ? 6.673 -16.825 0.555 1.00 53.84 85 PHE A O 1
ATOM 706 N N . LYS A 1 86 ? 8.647 -16.789 1.609 1.00 51.06 86 LYS A N 1
ATOM 707 C CA . LYS A 1 86 ? 9.410 -17.311 0.459 1.00 51.06 86 LYS A CA 1
ATOM 708 C C . LYS A 1 86 ? 9.163 -18.791 0.134 1.00 51.06 86 LYS A C 1
ATOM 710 O O . LYS A 1 86 ? 9.814 -19.310 -0.768 1.00 51.06 86 LYS A O 1
ATOM 715 N N . GLN A 1 87 ? 8.238 -19.483 0.801 1.00 49.06 87 GLN A N 1
ATOM 716 C CA . GLN A 1 87 ? 7.948 -20.892 0.511 1.00 49.06 87 GLN A CA 1
ATOM 717 C C . GLN A 1 87 ? 6.476 -21.111 0.159 1.00 49.06 87 GLN A C 1
ATOM 719 O O . GLN A 1 87 ? 5.661 -21.522 0.979 1.00 49.06 87 GLN A O 1
ATOM 724 N N . GLY A 1 88 ? 6.156 -20.844 -1.109 1.00 40.22 88 GLY A N 1
ATOM 725 C CA . GLY A 1 88 ? 4.861 -21.119 -1.718 1.00 40.22 88 GLY A CA 1
ATOM 726 C C . GLY A 1 88 ? 4.989 -21.842 -3.062 1.00 40.22 88 GLY A C 1
ATOM 727 O O . GLY A 1 88 ? 4.871 -21.211 -4.101 1.00 40.22 88 GLY A O 1
ATOM 728 N N . HIS A 1 89 ? 5.176 -23.165 -2.996 1.00 44.41 89 HIS A N 1
ATOM 729 C CA . HIS A 1 89 ? 4.702 -24.185 -3.950 1.00 44.41 89 HIS A CA 1
ATOM 730 C C . HIS A 1 89 ? 5.275 -24.221 -5.382 1.00 44.41 89 HIS A C 1
ATOM 732 O O . HIS A 1 89 ? 4.609 -23.870 -6.352 1.00 44.41 89 HIS A O 1
ATOM 738 N N . GLY A 1 90 ? 6.458 -24.830 -5.521 1.00 38.66 90 GLY A N 1
ATOM 739 C CA . GLY A 1 90 ? 6.827 -25.606 -6.709 1.00 38.66 90 GLY A CA 1
ATOM 740 C C . GLY A 1 90 ? 6.730 -27.101 -6.394 1.00 38.66 90 GLY A C 1
ATOM 741 O O . GLY A 1 90 ? 7.695 -27.705 -5.935 1.00 38.66 90 GLY A O 1
ATOM 742 N N . SER A 1 91 ? 5.551 -27.689 -6.577 1.00 41.28 91 SER A N 1
ATOM 743 C CA . SER A 1 91 ? 5.367 -29.141 -6.640 1.00 41.28 91 SER A CA 1
ATOM 744 C C . SER A 1 91 ? 4.553 -29.444 -7.887 1.00 41.28 91 SER A C 1
ATOM 746 O O . SER A 1 91 ? 3.376 -29.096 -7.964 1.00 41.28 91 SER A O 1
ATOM 748 N N . GLY A 1 92 ? 5.233 -30.041 -8.858 1.00 36.41 92 GLY A N 1
ATOM 749 C CA . GLY A 1 92 ? 4.738 -30.496 -10.149 1.00 36.41 92 GLY A CA 1
ATOM 750 C C . GLY A 1 92 ? 5.901 -31.106 -10.904 1.00 36.41 92 GLY A C 1
ATOM 751 O O . GLY A 1 92 ? 6.823 -30.328 -11.226 1.00 36.41 92 GLY A O 1
#